Protein AF-A0A355W7T7-F1 (afdb_monomer_lite)

pLDDT: mean 94.18, std 7.48, range [60.72, 98.69]

Structure (mmCIF, N/CA/C/O backbone):
data_AF-A0A355W7T7-F1
#
_entry.id   AF-A0A355W7T7-F1
#
loop_
_atom_site.group_PDB
_atom_site.id
_atom_site.type_symbol
_atom_site.label_atom_id
_atom_site.label_alt_id
_atom_site.label_comp_id
_atom_site.label_asym_id
_atom_site.label_entity_id
_atom_site.label_seq_id
_atom_site.pdbx_PDB_ins_code
_atom_site.Cartn_x
_atom_site.Cartn_y
_atom_site.Cartn_z
_atom_site.occupancy
_atom_site.B_iso_or_equiv
_atom_site.auth_seq_id
_atom_site.auth_comp_id
_atom_site.auth_asym_id
_atom_site.auth_atom_id
_atom_site.pdbx_PDB_model_num
ATOM 1 N N . MET A 1 1 ? -6.696 -13.061 -10.091 1.00 60.72 1 MET A N 1
ATOM 2 C CA . MET A 1 1 ? -6.819 -11.747 -10.765 1.00 60.72 1 MET A CA 1
ATOM 3 C C . MET A 1 1 ? -6.289 -11.872 -12.192 1.00 60.72 1 MET A C 1
ATOM 5 O O . MET A 1 1 ? -5.457 -12.741 -12.406 1.00 60.72 1 MET A O 1
ATOM 9 N N . LYS A 1 2 ? -6.782 -11.096 -13.172 1.00 75.25 2 LYS A N 1
ATOM 10 C CA . LYS A 1 2 ? -6.290 -11.170 -14.571 1.00 75.25 2 LYS A CA 1
ATOM 11 C C . LYS A 1 2 ? -5.156 -10.179 -14.885 1.00 75.25 2 LYS A C 1
ATOM 13 O O . LYS A 1 2 ? -4.395 -10.438 -15.808 1.00 75.25 2 LYS A O 1
ATOM 18 N N . ALA A 1 3 ? -5.052 -9.073 -14.143 1.00 84.19 3 ALA A N 1
ATOM 19 C CA . ALA A 1 3 ? -4.052 -8.021 -14.346 1.00 84.19 3 ALA A CA 1
ATOM 20 C C . ALA A 1 3 ? -3.550 -7.482 -12.993 1.00 84.19 3 ALA A C 1
ATOM 22 O O . ALA A 1 3 ? -4.076 -6.493 -12.482 1.00 84.19 3 ALA A O 1
ATOM 23 N N . GLY A 1 4 ? -2.548 -8.170 -12.439 1.00 89.19 4 GLY A N 1
ATOM 24 C CA . GLY A 1 4 ? -1.879 -7.851 -11.175 1.00 89.19 4 GLY A CA 1
ATOM 25 C C . GLY A 1 4 ? -1.828 -9.024 -10.204 1.00 89.19 4 GLY A C 1
ATOM 26 O O . GLY A 1 4 ? -2.311 -10.120 -10.511 1.00 89.19 4 GLY A O 1
ATOM 27 N N . ASP A 1 5 ? -1.183 -8.793 -9.066 1.00 95.00 5 ASP A N 1
ATOM 28 C CA . ASP A 1 5 ? -0.896 -9.823 -8.072 1.00 95.00 5 ASP A CA 1
ATOM 29 C C . ASP A 1 5 ? -2.015 -9.937 -7.021 1.00 95.00 5 ASP A C 1
ATOM 31 O O . ASP A 1 5 ? -2.799 -9.013 -6.801 1.00 95.00 5 ASP A O 1
ATOM 35 N N . VAL A 1 6 ? -2.075 -11.088 -6.350 1.00 97.50 6 VAL A N 1
ATOM 36 C CA . VAL A 1 6 ? -2.807 -11.249 -5.087 1.00 97.50 6 VAL A CA 1
ATOM 37 C C . VAL A 1 6 ? -1.777 -11.632 -4.036 1.00 97.50 6 VAL A C 1
ATOM 39 O O . VAL A 1 6 ? -1.216 -12.726 -4.087 1.00 97.50 6 VAL A O 1
ATOM 42 N N . LEU A 1 7 ? -1.489 -10.704 -3.132 1.00 98.00 7 LEU A N 1
ATOM 43 C CA . LEU A 1 7 ? -0.446 -10.813 -2.125 1.00 98.00 7 LEU A CA 1
ATOM 44 C C . LEU A 1 7 ? -1.077 -10.992 -0.748 1.00 98.00 7 LEU A C 1
ATOM 46 O O . LEU A 1 7 ? -2.052 -10.328 -0.405 1.00 98.00 7 LEU A O 1
ATOM 50 N N . TYR A 1 8 ? -0.486 -11.877 0.042 1.00 98.25 8 TYR A N 1
ATOM 51 C CA . TYR A 1 8 ? -0.862 -12.135 1.428 1.00 98.25 8 TYR A CA 1
ATOM 52 C C . TYR A 1 8 ? 0.317 -11.828 2.340 1.00 98.25 8 TYR A C 1
ATOM 54 O O . TYR A 1 8 ? 1.462 -11.783 1.878 1.00 98.25 8 TYR A O 1
ATOM 62 N N . ASN A 1 9 ? 0.040 -11.700 3.637 1.00 97.75 9 ASN A N 1
ATOM 63 C CA . ASN A 1 9 ? 1.045 -11.429 4.660 1.00 97.75 9 ASN A CA 1
ATOM 64 C C . ASN A 1 9 ? 1.836 -10.161 4.325 1.00 97.75 9 ASN A C 1
ATOM 66 O O . ASN A 1 9 ? 3.070 -10.182 4.313 1.00 97.75 9 ASN A O 1
ATOM 70 N N . ILE A 1 10 ? 1.135 -9.085 3.961 1.00 98.56 10 ILE A N 1
ATOM 71 C CA . ILE A 1 10 ? 1.767 -7.771 3.892 1.00 98.56 10 ILE A CA 1
ATOM 72 C C . ILE A 1 10 ? 2.006 -7.307 5.322 1.00 98.56 10 ILE A C 1
ATOM 74 O O . ILE A 1 10 ? 1.060 -7.196 6.094 1.00 98.56 10 ILE A O 1
ATOM 78 N N . THR A 1 11 ? 3.270 -7.097 5.665 1.00 98.19 11 THR A N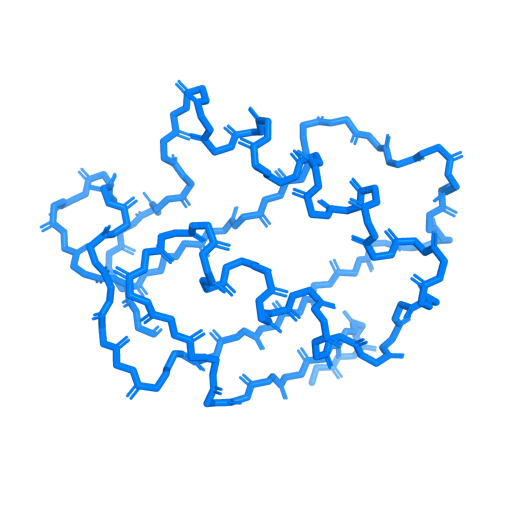 1
ATOM 79 C CA . THR A 1 11 ? 3.716 -6.852 7.037 1.00 98.19 11 THR A CA 1
ATOM 80 C C . THR A 1 11 ? 4.061 -5.386 7.229 1.00 98.19 11 THR A C 1
ATOM 82 O O . THR A 1 11 ? 4.706 -4.783 6.370 1.00 98.19 11 THR A O 1
ATOM 85 N N . GLY A 1 12 ? 3.712 -4.830 8.382 1.00 97.56 12 GLY A N 1
ATOM 86 C CA . GLY A 1 12 ? 4.101 -3.479 8.767 1.00 97.56 12 GLY A CA 1
ATOM 87 C C . GLY A 1 12 ? 3.339 -2.993 9.993 1.00 97.56 12 GLY A C 1
ATOM 88 O O . GLY A 1 12 ? 2.352 -3.596 10.412 1.00 97.56 12 GLY A O 1
ATOM 89 N N . ASP A 1 13 ? 3.815 -1.891 10.562 1.00 97.25 13 ASP A N 1
ATOM 90 C CA . ASP A 1 13 ? 3.230 -1.246 11.748 1.00 97.25 13 ASP A CA 1
ATOM 91 C C . ASP A 1 13 ? 2.653 0.139 11.430 1.00 97.25 13 ASP A C 1
ATOM 93 O O . ASP A 1 13 ? 2.099 0.808 12.298 1.00 97.25 13 ASP A O 1
ATOM 97 N N . SER A 1 14 ? 2.805 0.587 10.186 1.00 98.19 14 SER A N 1
ATOM 98 C CA . SER A 1 14 ? 2.397 1.905 9.716 1.00 98.19 14 SER A CA 1
ATOM 99 C C . SER A 1 14 ? 2.011 1.851 8.241 1.00 98.19 14 SER A C 1
ATOM 101 O O . SER A 1 14 ? 2.382 0.915 7.525 1.00 98.19 14 SER A O 1
ATOM 103 N N . THR A 1 15 ? 1.313 2.879 7.764 1.00 98.25 15 THR A N 1
ATOM 104 C CA . THR A 1 15 ? 0.963 3.010 6.346 1.00 98.25 15 THR A CA 1
ATOM 105 C C . THR A 1 15 ? 2.203 2.976 5.450 1.00 98.25 15 THR A C 1
ATOM 107 O O . THR A 1 15 ? 2.214 2.269 4.447 1.00 98.25 15 THR A O 1
ATOM 110 N N . GLU A 1 16 ? 3.283 3.651 5.844 1.00 98.56 16 GLU A N 1
ATOM 111 C CA . GLU A 1 16 ? 4.567 3.663 5.136 1.00 98.56 16 GLU A CA 1
ATOM 112 C C . GLU A 1 16 ? 5.137 2.250 4.982 1.00 98.56 16 GLU A C 1
ATOM 114 O O . GLU A 1 16 ? 5.490 1.825 3.883 1.00 98.56 16 GLU A O 1
ATOM 119 N N . THR A 1 17 ? 5.222 1.507 6.089 1.00 98.62 17 THR A N 1
ATOM 120 C CA . THR A 1 17 ? 5.854 0.180 6.108 1.00 98.62 17 THR A CA 1
ATOM 121 C C . THR A 1 17 ? 5.020 -0.855 5.358 1.00 98.62 17 THR A C 1
ATOM 123 O O . THR A 1 17 ? 5.578 -1.625 4.578 1.00 98.62 17 THR A O 1
ATOM 126 N N . VAL A 1 18 ? 3.692 -0.805 5.491 1.00 98.50 18 VAL A N 1
ATOM 127 C CA . VAL A 1 18 ? 2.765 -1.665 4.740 1.00 98.50 18 VAL A CA 1
ATOM 128 C C . VAL A 1 18 ? 2.809 -1.372 3.240 1.00 98.50 18 VAL A C 1
ATOM 130 O O . VAL A 1 18 ? 2.890 -2.301 2.435 1.00 98.50 18 VAL A O 1
ATOM 133 N N . LEU A 1 19 ? 2.797 -0.097 2.831 1.00 98.50 19 LEU A N 1
ATOM 134 C CA . LEU A 1 19 ? 2.896 0.263 1.413 1.00 98.50 19 LEU A CA 1
ATOM 135 C C . LEU A 1 19 ? 4.257 -0.118 0.828 1.00 98.50 19 LEU A C 1
ATOM 137 O O . LEU A 1 19 ? 4.324 -0.581 -0.313 1.00 98.50 19 LEU A O 1
ATOM 141 N N . LYS A 1 20 ? 5.335 0.034 1.604 1.00 98.69 20 LYS A N 1
ATOM 142 C CA . LYS A 1 20 ? 6.679 -0.366 1.186 1.00 98.69 20 LYS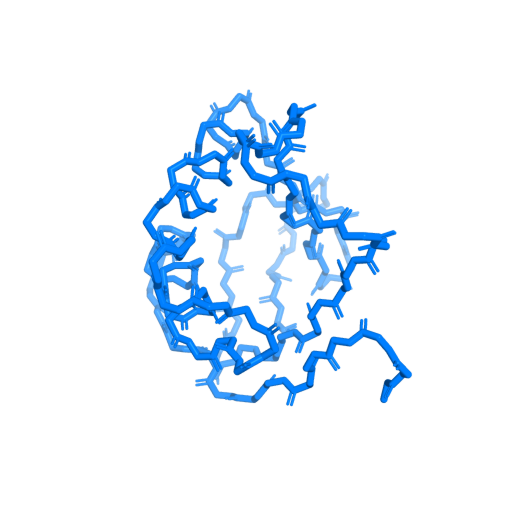 A CA 1
ATOM 143 C C . LYS A 1 20 ? 6.764 -1.872 0.947 1.00 98.69 20 LYS A C 1
ATOM 145 O O . LYS A 1 20 ? 7.193 -2.288 -0.129 1.00 98.69 20 LYS A O 1
ATOM 150 N N . ASP A 1 21 ? 6.307 -2.670 1.908 1.00 98.69 21 ASP A N 1
ATOM 151 C CA . ASP A 1 21 ? 6.307 -4.131 1.812 1.00 98.69 21 ASP A CA 1
ATOM 152 C C . ASP A 1 21 ? 5.408 -4.637 0.670 1.00 98.69 21 ASP A C 1
ATOM 154 O O . ASP A 1 21 ? 5.823 -5.489 -0.120 1.00 98.69 21 ASP A O 1
ATOM 158 N N . ALA A 1 22 ? 4.219 -4.047 0.499 1.00 98.31 22 ALA A N 1
ATOM 159 C CA . ALA A 1 22 ? 3.340 -4.343 -0.629 1.00 98.31 22 ALA A CA 1
ATOM 160 C C . ALA A 1 22 ? 4.044 -4.106 -1.973 1.00 98.31 22 ALA A C 1
ATOM 162 O O . ALA A 1 22 ? 4.086 -5.008 -2.810 1.00 98.31 22 ALA A O 1
ATOM 163 N N . VAL A 1 23 ? 4.638 -2.924 -2.176 1.00 97.94 23 VAL A N 1
ATOM 164 C CA . VAL A 1 23 ? 5.354 -2.577 -3.415 1.00 97.94 23 VAL A CA 1
ATOM 165 C C . VAL A 1 23 ? 6.540 -3.511 -3.664 1.00 97.94 23 VAL A C 1
ATOM 167 O O . VAL A 1 23 ? 6.753 -3.957 -4.797 1.00 97.94 23 VAL A O 1
ATOM 170 N N . ASP A 1 24 ? 7.292 -3.851 -2.618 1.00 98.06 24 ASP A N 1
ATOM 171 C CA . ASP A 1 24 ? 8.444 -4.744 -2.719 1.00 98.06 24 ASP A CA 1
ATOM 172 C C . ASP A 1 24 ? 8.042 -6.173 -3.112 1.00 98.06 24 ASP A C 1
ATOM 174 O O . ASP A 1 24 ? 8.778 -6.822 -3.863 1.00 98.06 24 ASP A O 1
ATOM 178 N N . LYS A 1 25 ? 6.846 -6.629 -2.728 1.00 97.94 25 LYS A N 1
ATOM 179 C CA . LYS A 1 25 ? 6.308 -7.957 -3.068 1.00 97.94 25 LYS A CA 1
ATOM 180 C C . LYS A 1 25 ? 5.606 -8.047 -4.430 1.00 97.94 25 LYS A C 1
ATOM 182 O O . LYS A 1 25 ? 5.420 -9.159 -4.919 1.00 97.94 25 LYS A O 1
ATOM 187 N N . ILE A 1 26 ? 5.264 -6.932 -5.088 1.00 95.88 26 ILE A N 1
ATOM 188 C CA . ILE A 1 26 ? 4.667 -6.958 -6.441 1.00 95.88 26 ILE A CA 1
ATOM 189 C C . ILE A 1 26 ? 5.628 -7.650 -7.420 1.00 95.88 26 ILE A C 1
ATOM 191 O O . ILE A 1 26 ? 6.781 -7.238 -7.567 1.00 95.88 26 ILE A O 1
ATOM 195 N N . THR A 1 27 ? 5.163 -8.684 -8.119 1.00 94.31 27 THR A N 1
ATOM 196 C CA . THR A 1 27 ? 5.978 -9.459 -9.074 1.00 94.31 27 THR A CA 1
ATOM 197 C C . THR A 1 27 ? 5.725 -9.039 -10.516 1.00 94.31 27 THR A C 1
ATOM 199 O O . THR A 1 27 ? 6.614 -9.099 -11.363 1.00 94.31 27 THR A O 1
ATOM 202 N N . THR A 1 28 ? 4.521 -8.537 -10.780 1.00 91.88 28 THR A N 1
ATOM 203 C CA . THR A 1 28 ? 4.072 -8.065 -12.095 1.00 91.88 28 THR A CA 1
ATOM 204 C C . THR A 1 28 ? 4.709 -6.742 -12.531 1.00 91.88 28 THR A C 1
ATOM 206 O O . THR A 1 28 ? 4.582 -6.349 -13.692 1.00 91.88 28 THR A O 1
ATOM 209 N N . LEU A 1 29 ? 5.423 -6.063 -11.626 1.00 90.38 29 LEU A N 1
ATOM 210 C CA . LEU A 1 29 ? 6.092 -4.791 -11.872 1.00 90.38 29 LEU A CA 1
ATOM 211 C C . LEU A 1 29 ? 7.622 -4.963 -11.884 1.00 90.38 29 LEU A C 1
ATOM 213 O O . LEU A 1 29 ? 8.175 -5.552 -10.952 1.00 90.38 29 LEU A O 1
ATOM 217 N N . PRO A 1 30 ? 8.341 -4.396 -12.874 1.00 91.12 30 PRO A N 1
ATOM 218 C CA . PRO A 1 30 ? 9.800 -4.387 -12.870 1.00 91.12 30 PRO A CA 1
ATOM 219 C C . PRO A 1 30 ? 10.369 -3.748 -11.599 1.00 91.12 30 PRO A C 1
ATOM 221 O O . PRO A 1 30 ? 9.939 -2.666 -11.201 1.00 91.12 30 PRO A O 1
ATOM 224 N N . THR A 1 31 ? 11.412 -4.348 -11.017 1.00 93.44 31 THR A N 1
ATOM 225 C CA . THR A 1 31 ? 12.072 -3.836 -9.798 1.00 93.44 31 THR A CA 1
ATOM 226 C C . THR A 1 31 ? 12.490 -2.370 -9.920 1.00 93.44 31 THR A C 1
ATOM 228 O O . THR A 1 31 ? 12.341 -1.607 -8.974 1.00 93.44 31 THR A O 1
ATOM 231 N N . ALA A 1 32 ? 12.932 -1.943 -11.107 1.00 92.81 32 ALA A N 1
ATOM 232 C CA . ALA A 1 32 ? 13.336 -0.562 -11.373 1.00 92.81 32 ALA A CA 1
ATOM 233 C C . ALA A 1 32 ? 12.196 0.472 -11.255 1.00 92.81 32 ALA A C 1
ATOM 235 O O . ALA A 1 32 ? 12.474 1.663 -11.191 1.00 92.81 32 ALA A O 1
ATOM 236 N N . MET A 1 33 ? 10.930 0.042 -11.262 1.00 92.88 33 MET A N 1
ATOM 237 C CA . MET A 1 33 ? 9.762 0.920 -11.112 1.00 92.88 33 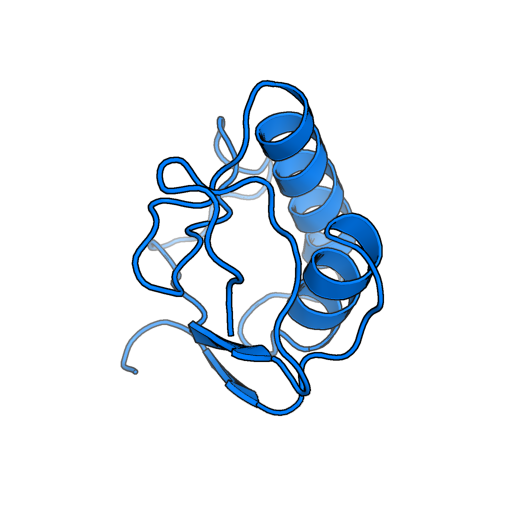MET A CA 1
ATOM 238 C C . MET A 1 33 ? 9.256 0.990 -9.665 1.00 92.88 33 MET A C 1
ATOM 240 O O . MET A 1 33 ? 8.517 1.906 -9.323 1.00 92.88 33 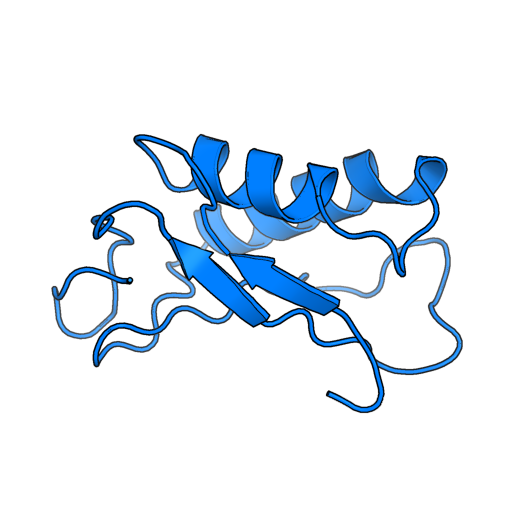MET A O 1
ATOM 244 N N . LYS A 1 34 ? 9.651 0.050 -8.799 1.00 94.75 34 LYS A N 1
ATOM 245 C CA . LYS A 1 34 ? 9.166 -0.027 -7.413 1.00 94.75 34 LYS A CA 1
ATOM 246 C C . LYS A 1 34 ? 9.473 1.226 -6.577 1.00 94.75 34 LYS A C 1
ATOM 248 O O . LYS A 1 34 ? 8.552 1.686 -5.907 1.00 94.75 34 LYS A O 1
ATOM 253 N N . PRO A 1 35 ? 10.683 1.826 -6.627 1.00 95.50 35 PRO A N 1
ATOM 254 C CA . PRO A 1 35 ? 10.966 3.043 -5.863 1.00 95.50 35 PRO A CA 1
ATOM 255 C C . PRO A 1 35 ? 10.040 4.207 -6.237 1.00 95.50 35 PRO A C 1
ATOM 257 O O . PRO A 1 35 ? 9.407 4.784 -5.362 1.00 95.50 35 PRO A O 1
ATOM 260 N N . GLU A 1 36 ? 9.877 4.473 -7.538 1.00 94.88 36 GLU A N 1
ATOM 261 C CA . GLU A 1 36 ? 8.991 5.537 -8.028 1.00 94.88 36 GLU A CA 1
ATOM 262 C C . GLU A 1 36 ? 7.524 5.274 -7.648 1.00 94.88 36 GLU A C 1
ATOM 264 O O . GLU A 1 36 ? 6.804 6.198 -7.274 1.00 94.88 36 GLU A O 1
ATOM 269 N N . LEU A 1 37 ? 7.065 4.017 -7.732 1.00 95.38 37 LEU A N 1
ATOM 270 C CA . LEU A 1 37 ? 5.705 3.662 -7.326 1.00 95.38 37 LEU A CA 1
ATOM 271 C C . LEU A 1 37 ? 5.486 3.964 -5.841 1.00 95.38 37 LEU A C 1
ATOM 273 O O . LEU A 1 37 ? 4.498 4.607 -5.499 1.00 95.38 37 LEU A O 1
ATOM 277 N N . TYR A 1 38 ? 6.401 3.521 -4.978 1.00 97.56 38 TYR A N 1
ATOM 278 C CA . TYR A 1 38 ? 6.314 3.763 -3.540 1.00 97.56 38 TYR A CA 1
ATOM 279 C C . TYR A 1 38 ? 6.291 5.261 -3.218 1.00 97.56 38 TYR A C 1
ATOM 281 O O . TYR A 1 38 ? 5.391 5.713 -2.515 1.00 97.56 38 TYR A O 1
ATOM 289 N N . GLU A 1 39 ? 7.214 6.041 -3.789 1.00 96.50 39 GLU A N 1
ATOM 290 C CA . GLU A 1 39 ? 7.259 7.495 -3.595 1.00 96.50 39 GLU A CA 1
ATOM 291 C C . GLU A 1 39 ? 5.930 8.155 -3.983 1.00 96.50 39 GLU A C 1
ATOM 293 O O . GLU A 1 39 ? 5.350 8.892 -3.189 1.00 96.50 39 GLU A O 1
ATOM 298 N N . LYS A 1 40 ? 5.376 7.820 -5.154 1.00 96.19 40 LYS A N 1
ATOM 299 C CA . LYS A 1 40 ? 4.101 8.389 -5.619 1.00 96.19 40 LYS A CA 1
ATOM 300 C C . LYS A 1 40 ? 2.888 7.956 -4.797 1.00 96.19 40 LYS A C 1
ATOM 302 O O . LYS A 1 40 ? 1.925 8.719 -4.691 1.00 96.19 40 LYS A O 1
ATOM 307 N N . LEU A 1 41 ? 2.896 6.737 -4.255 1.00 97.38 41 LEU A N 1
ATOM 308 C CA . LEU A 1 41 ? 1.860 6.280 -3.327 1.00 97.38 41 LEU A CA 1
ATOM 309 C C . LEU A 1 41 ? 1.916 7.090 -2.031 1.00 97.38 41 LEU A C 1
ATOM 311 O O . LEU A 1 41 ? 0.888 7.605 -1.601 1.00 97.38 41 LEU A O 1
ATOM 315 N N . MET A 1 42 ? 3.112 7.272 -1.466 1.00 97.94 42 MET A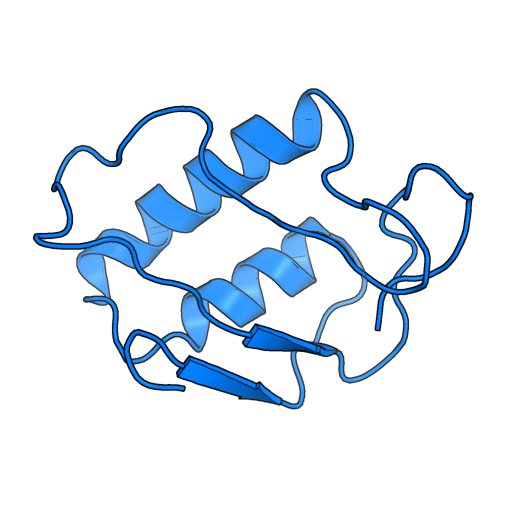 N 1
ATOM 316 C CA . MET A 1 42 ? 3.308 8.058 -0.246 1.00 97.94 42 MET A CA 1
ATOM 317 C C . MET A 1 42 ? 2.931 9.528 -0.436 1.00 97.94 42 MET A C 1
ATOM 319 O O . MET A 1 42 ? 2.220 10.094 0.390 1.00 97.94 42 MET A O 1
ATOM 323 N N . GLU A 1 43 ? 3.333 10.137 -1.555 1.00 97.00 43 GLU A N 1
ATOM 324 C CA . GLU A 1 43 ? 2.909 11.492 -1.925 1.00 97.00 43 GLU A CA 1
ATOM 325 C C . GLU A 1 43 ? 1.382 11.622 -1.950 1.00 97.00 43 GLU A C 1
ATOM 327 O O . GLU A 1 43 ? 0.839 12.618 -1.468 1.00 97.00 43 GLU A O 1
ATOM 332 N N . ARG A 1 44 ? 0.671 10.627 -2.503 1.00 97.38 44 ARG A N 1
ATOM 333 C CA . ARG A 1 44 ? -0.796 10.633 -2.518 1.00 97.38 44 ARG A CA 1
ATOM 334 C C . ARG A 1 44 ? -1.364 10.489 -1.112 1.00 97.38 44 ARG A C 1
ATOM 336 O O . ARG A 1 44 ? -2.308 11.211 -0.787 1.00 97.38 44 ARG A O 1
ATOM 343 N N . GLU A 1 45 ? -0.847 9.554 -0.333 1.00 98.12 45 GLU A N 1
ATOM 344 C CA . GLU A 1 45 ? -1.369 9.217 0.989 1.00 98.12 45 GLU A CA 1
ATOM 345 C C . GLU A 1 45 ? -1.233 10.388 1.972 1.00 98.12 45 GLU A C 1
ATOM 347 O O . GLU A 1 45 ? -2.176 10.704 2.691 1.00 98.12 45 GLU A O 1
ATOM 352 N N . HIS A 1 46 ? -0.117 11.125 1.920 1.00 96.56 46 HIS A N 1
ATOM 353 C CA . HIS A 1 46 ? 0.121 12.292 2.777 1.00 96.56 46 HIS A CA 1
ATOM 354 C C . HIS A 1 46 ? -0.842 13.467 2.545 1.00 96.56 46 HIS A C 1
ATOM 356 O O . HIS A 1 46 ? -0.971 14.328 3.412 1.00 96.56 46 HIS A O 1
ATOM 362 N N . ILE A 1 47 ? -1.514 13.543 1.390 1.00 96.81 47 ILE A N 1
ATOM 363 C CA . ILE A 1 47 ? -2.515 14.593 1.136 1.00 96.81 47 ILE A CA 1
ATOM 364 C C . ILE A 1 47 ? -3.786 14.320 1.946 1.00 96.81 47 ILE A C 1
ATOM 366 O O . ILE A 1 47 ? -4.380 15.238 2.506 1.00 96.81 47 ILE A O 1
ATOM 370 N N . ALA A 1 48 ? -4.228 13.065 1.934 1.00 96.94 48 ALA A N 1
ATOM 371 C CA . ALA A 1 48 ? -5.400 12.561 2.635 1.00 96.94 48 ALA A CA 1
ATOM 372 C C . ALA A 1 48 ? -5.425 11.037 2.500 1.00 96.94 48 ALA A C 1
ATOM 374 O O . ALA A 1 48 ? -5.091 10.530 1.420 1.00 96.94 48 ALA A O 1
ATOM 375 N N . SER A 1 49 ? -5.914 10.349 3.537 1.00 98.00 49 SER A N 1
ATOM 376 C CA . SER A 1 49 ? -5.983 8.887 3.553 1.00 98.00 49 SER A CA 1
ATOM 377 C C . SER A 1 49 ? -6.653 8.323 2.299 1.00 98.00 49 SER A C 1
ATOM 379 O O . SER A 1 49 ? -7.638 8.874 1.789 1.00 98.00 49 SER A O 1
ATOM 381 N N . THR A 1 50 ? -6.125 7.209 1.796 1.00 98.50 50 THR A N 1
ATOM 382 C CA . THR A 1 50 ? -6.798 6.402 0.766 1.00 98.50 50 THR A CA 1
ATOM 383 C C . THR A 1 50 ? -7.622 5.248 1.348 1.00 98.50 50 THR A C 1
ATOM 385 O O . THR A 1 50 ? -8.149 4.421 0.598 1.00 98.50 50 THR A O 1
ATOM 388 N N . GLY A 1 51 ? -7.792 5.211 2.673 1.00 98.50 51 GLY A N 1
ATOM 389 C CA . GLY A 1 51 ? -8.727 4.343 3.380 1.00 98.50 51 GLY A CA 1
ATOM 390 C C . GLY A 1 51 ? -10.178 4.724 3.082 1.00 98.50 51 GLY A C 1
ATOM 391 O O . GLY A 1 51 ? -10.693 5.728 3.571 1.00 98.50 51 GLY A O 1
ATOM 392 N N . VAL A 1 52 ? -10.864 3.897 2.293 1.00 98.50 52 VAL A N 1
ATOM 393 C CA . VAL A 1 52 ? -12.258 4.128 1.867 1.00 98.50 52 VAL A CA 1
ATOM 394 C C . VAL A 1 52 ? -13.290 3.569 2.853 1.00 98.50 52 VAL A C 1
ATOM 396 O O . VAL A 1 52 ? -14.495 3.714 2.647 1.00 98.50 52 VAL A O 1
ATOM 399 N N . GLY A 1 53 ? -12.810 2.941 3.925 1.00 97.88 53 GLY A N 1
ATOM 400 C CA . GLY A 1 53 ? -13.601 2.365 5.002 1.00 97.88 53 GLY A CA 1
ATOM 401 C C . GLY A 1 53 ? -13.976 0.906 4.772 1.00 97.88 53 GLY A C 1
ATOM 402 O O . GLY A 1 53 ? -13.588 0.282 3.782 1.00 97.88 53 GLY A O 1
ATOM 403 N N . LYS A 1 54 ? -14.725 0.334 5.721 1.00 98.00 54 LYS A N 1
ATOM 404 C CA . LYS A 1 54 ? -15.150 -1.080 5.719 1.00 98.00 54 LYS A CA 1
ATOM 405 C C . LYS A 1 54 ? -13.990 -2.076 5.578 1.00 98.00 54 LYS A C 1
ATOM 407 O O . LYS A 1 54 ? -14.163 -3.125 4.961 1.00 98.00 54 LYS A O 1
ATOM 412 N N . GLY A 1 55 ? -12.828 -1.759 6.147 1.00 98.12 55 GLY A N 1
ATOM 413 C CA . GLY A 1 55 ? -11.658 -2.633 6.066 1.00 98.12 55 GLY A CA 1
ATOM 414 C C . GLY A 1 55 ? -10.783 -2.442 4.834 1.00 98.12 55 GLY A C 1
ATOM 415 O O . GLY A 1 55 ? -9.852 -3.214 4.658 1.00 98.12 55 GLY A O 1
ATOM 416 N N . VAL A 1 56 ? -11.058 -1.453 3.975 1.00 98.56 56 VAL A N 1
ATOM 417 C CA . VAL A 1 56 ? -10.401 -1.331 2.666 1.00 98.56 56 VAL A CA 1
ATOM 418 C C . VAL A 1 56 ? -9.708 0.022 2.504 1.00 98.56 56 VAL A C 1
ATOM 420 O O . VAL A 1 56 ? -10.280 1.076 2.789 1.00 98.56 56 VAL A O 1
ATOM 423 N N . ALA A 1 57 ? -8.495 -0.012 1.953 1.00 98.56 57 ALA A N 1
ATOM 424 C CA . ALA A 1 57 ? -7.814 1.136 1.362 1.00 98.56 57 ALA A CA 1
ATOM 425 C C . ALA A 1 57 ? -7.562 0.896 -0.129 1.00 98.56 57 ALA A C 1
ATOM 427 O O . ALA A 1 57 ? -7.437 -0.246 -0.573 1.00 98.56 57 ALA A O 1
ATOM 428 N N . ILE A 1 58 ? -7.470 1.976 -0.908 1.00 98.25 58 ILE A N 1
ATOM 429 C CA . ILE A 1 58 ? -7.127 1.916 -2.336 1.00 98.25 58 ILE A CA 1
ATOM 430 C C . ILE A 1 58 ? -5.939 2.850 -2.604 1.00 98.25 58 ILE A C 1
ATOM 432 O O . ILE A 1 58 ? -6.130 3.927 -3.177 1.00 98.25 58 ILE A O 1
ATOM 436 N N . PRO A 1 59 ? -4.711 2.475 -2.207 1.00 97.81 59 PRO A N 1
ATOM 437 C CA . PRO A 1 59 ? -3.525 3.279 -2.479 1.00 97.81 59 PRO A CA 1
ATOM 438 C C . PRO A 1 59 ? -3.281 3.376 -3.990 1.00 97.81 59 PRO A C 1
ATOM 440 O O . PRO A 1 59 ? -3.230 2.364 -4.690 1.00 97.81 59 PRO A O 1
ATOM 443 N N . HIS A 1 60 ? -3.145 4.595 -4.516 1.00 96.44 60 HIS A N 1
ATOM 444 C CA . HIS A 1 60 ? -2.917 4.841 -5.943 1.00 96.44 60 HIS A CA 1
ATOM 445 C C . HIS A 1 60 ? -2.090 6.115 -6.170 1.00 96.44 60 HIS A C 1
ATOM 447 O O . HIS A 1 60 ? -2.267 7.091 -5.450 1.00 96.44 60 HIS A O 1
ATOM 453 N N . PRO A 1 61 ? -1.216 6.174 -7.188 1.00 93.62 61 PRO A N 1
ATOM 454 C CA . PRO A 1 61 ? -0.588 7.428 -7.592 1.00 93.62 61 PRO A CA 1
ATOM 455 C C . PRO A 1 61 ? -1.625 8.446 -8.085 1.00 93.62 61 PRO A C 1
ATOM 457 O O . PRO A 1 61 ? -2.565 8.090 -8.796 1.00 93.62 61 PRO A O 1
ATOM 460 N N . ARG A 1 62 ? -1.427 9.735 -7.784 1.00 89.38 62 ARG A N 1
ATOM 461 C CA . ARG A 1 62 ? -2.258 10.821 -8.346 1.00 89.38 62 ARG A CA 1
ATOM 462 C C . ARG A 1 62 ? -2.014 11.037 -9.843 1.00 89.38 62 ARG A C 1
ATOM 464 O O . ARG A 1 62 ? -2.937 11.377 -10.578 1.00 89.38 62 ARG A O 1
ATOM 471 N N . SER A 1 63 ? -0.767 10.864 -10.268 1.00 84.88 63 SER A N 1
ATOM 472 C CA . SER A 1 63 ? -0.322 11.058 -11.648 1.00 84.88 63 SER A CA 1
ATOM 473 C C . SER A 1 63 ? 0.314 9.773 -12.174 1.00 84.88 63 SER A C 1
ATOM 475 O O . SER A 1 63 ? 0.930 9.048 -11.386 1.00 84.88 63 SER A O 1
ATOM 477 N N . PRO A 1 64 ? 0.223 9.496 -13.487 1.00 79.56 64 PRO A N 1
ATOM 478 C CA . PRO A 1 64 ? 0.907 8.359 -14.093 1.00 79.56 64 PRO A CA 1
ATOM 479 C C . PRO A 1 64 ? 2.411 8.355 -13.782 1.00 79.56 64 PRO A C 1
ATOM 481 O O . PRO A 1 64 ? 3.040 9.411 -13.677 1.00 79.56 64 PRO A O 1
ATOM 484 N N . MET A 1 65 ? 2.984 7.159 -13.653 1.00 81.81 65 MET A N 1
ATOM 485 C CA . MET A 1 65 ? 4.433 6.977 -13.541 1.00 81.81 65 MET A CA 1
ATOM 486 C C . MET A 1 65 ? 5.139 7.378 -14.843 1.00 81.81 65 MET A C 1
ATOM 488 O O . MET A 1 65 ? 4.565 7.251 -15.927 1.00 81.81 65 MET A O 1
ATOM 492 N N . LEU A 1 66 ? 6.398 7.814 -14.741 1.00 69.25 66 LEU A N 1
ATOM 493 C CA . LEU A 1 66 ? 7.236 8.254 -15.864 1.00 69.25 66 LEU A CA 1
ATOM 494 C C . LEU A 1 66 ? 7.335 7.183 -16.955 1.00 69.25 66 LEU A C 1
ATOM 496 O O . LEU A 1 66 ? 7.290 7.487 -18.148 1.00 69.25 66 LEU A O 1
ATOM 500 N N . LYS A 1 67 ? 7.435 5.913 -16.546 1.00 75.50 67 LYS A N 1
ATOM 501 C CA . LYS A 1 67 ? 7.275 4.763 -17.439 1.00 75.50 67 LYS A CA 1
ATOM 502 C C . LYS A 1 67 ? 5.826 4.301 -17.385 1.00 75.50 67 LYS A C 1
ATOM 504 O O . LYS A 1 67 ? 5.420 3.610 -16.452 1.00 75.50 67 LYS A O 1
ATOM 509 N N . ALA A 1 68 ? 5.057 4.681 -18.401 1.00 66.25 68 ALA A N 1
ATOM 510 C CA . ALA A 1 68 ? 3.667 4.273 -18.512 1.00 66.25 68 ALA A CA 1
ATOM 511 C C . ALA A 1 68 ? 3.559 2.743 -18.611 1.00 66.25 68 ALA A C 1
ATOM 513 O O . ALA A 1 68 ? 4.184 2.105 -19.465 1.00 66.25 68 ALA A O 1
ATOM 514 N N . LEU A 1 69 ? 2.730 2.156 -17.748 1.00 80.12 69 LEU A N 1
ATOM 515 C CA . LEU A 1 69 ? 2.264 0.788 -17.935 1.00 80.12 69 LEU A CA 1
ATOM 516 C C . LEU A 1 69 ? 1.424 0.730 -19.216 1.00 80.12 69 LEU A C 1
ATOM 518 O O . LEU A 1 69 ? 0.651 1.643 -19.504 1.00 80.12 69 LEU A O 1
ATOM 522 N N . LYS A 1 70 ? 1.543 -0.361 -19.980 1.00 81.62 70 LYS A N 1
ATOM 523 C CA . LYS A 1 70 ? 0.740 -0.565 -21.201 1.00 81.62 70 LYS A CA 1
ATOM 524 C C . LYS A 1 70 ? -0.760 -0.697 -20.907 1.00 81.62 70 LYS A C 1
ATOM 526 O O . LYS A 1 70 ? -1.578 -0.475 -21.792 1.00 81.62 70 LYS A O 1
ATOM 531 N N . SER A 1 71 ? -1.107 -1.077 -19.682 1.00 85.06 71 SER A N 1
ATOM 532 C CA . SER A 1 71 ? -2.472 -1.250 -19.193 1.00 85.06 71 SER A CA 1
ATOM 533 C C . SER A 1 71 ? -2.530 -0.971 -17.687 1.00 85.06 71 SER A C 1
ATOM 535 O O . SER A 1 71 ? -1.507 -1.128 -17.014 1.00 85.06 71 SER A O 1
ATOM 537 N N . PRO A 1 72 ? -3.703 -0.612 -17.133 1.00 87.31 72 PRO A N 1
ATOM 538 C CA . PRO A 1 72 ? -3.892 -0.532 -15.688 1.00 87.31 72 PRO A CA 1
ATOM 539 C C . PRO A 1 72 ? -3.532 -1.853 -14.997 1.00 87.31 72 PRO A C 1
ATOM 541 O O . PRO A 1 72 ? -3.761 -2.933 -15.546 1.00 87.31 72 PRO A O 1
ATOM 544 N N . LEU A 1 73 ? -2.991 -1.749 -13.787 1.00 90.56 73 LEU A N 1
ATOM 545 C CA . LEU A 1 73 ? -2.612 -2.870 -12.933 1.00 90.56 73 LEU A CA 1
ATOM 546 C C . LEU A 1 73 ? -3.266 -2.666 -11.568 1.00 90.56 73 LEU A C 1
ATOM 548 O O . LEU A 1 73 ? -3.236 -1.555 -11.041 1.00 90.56 73 LEU A O 1
ATOM 552 N N . ILE A 1 74 ? -3.842 -3.722 -11.002 1.00 93.81 74 ILE A N 1
ATOM 553 C CA . ILE A 1 74 ? -4.366 -3.702 -9.636 1.00 93.81 74 ILE A CA 1
ATOM 554 C C . ILE A 1 74 ? -3.720 -4.866 -8.906 1.00 93.81 74 ILE A C 1
ATOM 556 O O . ILE A 1 74 ? -3.875 -5.999 -9.337 1.00 93.81 74 ILE A O 1
ATOM 560 N N . THR A 1 75 ? -3.028 -4.599 -7.805 1.00 95.88 75 THR A N 1
ATOM 561 C CA . THR A 1 75 ? -2.549 -5.649 -6.903 1.00 95.88 75 THR A CA 1
ATOM 562 C C . THR A 1 75 ? -3.411 -5.643 -5.653 1.00 95.88 75 THR A C 1
ATOM 564 O O . THR A 1 75 ? -3.557 -4.607 -5.007 1.00 95.88 75 THR A O 1
ATOM 567 N N . THR A 1 76 ? -4.003 -6.788 -5.323 1.00 97.62 76 THR A N 1
ATOM 568 C CA . THR A 1 76 ? -4.758 -6.961 -4.078 1.00 97.62 76 THR A CA 1
ATOM 569 C C . THR A 1 76 ? -3.812 -7.434 -2.986 1.00 97.62 76 THR A C 1
ATOM 571 O O . THR A 1 76 ? -3.116 -8.428 -3.171 1.00 97.62 76 THR A O 1
ATOM 574 N N . CYS A 1 77 ? -3.811 -6.739 -1.856 1.00 98.31 77 CYS A N 1
ATOM 575 C CA . CYS A 1 77 ? -2.947 -7.013 -0.717 1.00 98.31 77 CYS A CA 1
ATOM 576 C C . CYS A 1 77 ? -3.799 -7.329 0.510 1.00 98.31 77 CYS A C 1
ATOM 578 O O . CYS A 1 77 ? -4.694 -6.553 0.826 1.00 98.31 77 CYS A O 1
ATOM 580 N N . PHE A 1 78 ? -3.493 -8.429 1.191 1.00 98.50 78 PHE A N 1
ATOM 581 C CA . PHE A 1 78 ? -4.050 -8.772 2.499 1.00 98.50 78 PHE A CA 1
ATOM 582 C C . PHE A 1 78 ? -2.974 -8.575 3.565 1.00 98.50 78 PHE A C 1
ATOM 584 O O . PHE A 1 78 ? -1.865 -9.117 3.433 1.00 98.50 78 PHE A O 1
ATOM 591 N N . LEU A 1 79 ? -3.290 -7.788 4.591 1.00 98.62 79 LEU A N 1
ATOM 592 C CA . LEU A 1 79 ? -2.361 -7.484 5.671 1.00 98.62 79 LEU A CA 1
ATOM 593 C C . LEU A 1 79 ? -2.213 -8.692 6.600 1.00 98.62 79 LEU A C 1
ATOM 595 O O . LEU A 1 79 ? -3.121 -9.513 6.739 1.00 98.62 79 LEU A O 1
ATOM 599 N N . ASP A 1 80 ? -1.050 -8.821 7.232 1.00 98.12 80 ASP A N 1
ATOM 600 C CA . ASP A 1 80 ? -0.831 -9.827 8.275 1.00 98.12 80 ASP A CA 1
ATOM 601 C C . ASP A 1 80 ? -1.627 -9.515 9.555 1.00 98.12 80 ASP A C 1
ATOM 603 O O . ASP A 1 80 ? -2.040 -10.426 10.276 1.00 98.12 80 ASP A O 1
ATOM 607 N N . LYS A 1 81 ? -1.882 -8.228 9.809 1.00 98.19 81 LYS A N 1
ATOM 608 C CA . LYS A 1 81 ? -2.724 -7.718 10.890 1.00 98.19 81 LYS A CA 1
ATOM 609 C C . LYS A 1 81 ? -3.451 -6.432 10.479 1.00 98.19 81 LYS A C 1
ATOM 611 O O . LYS A 1 81 ? -2.968 -5.711 9.606 1.00 98.19 81 LYS A O 1
ATOM 616 N N . PRO A 1 82 ? -4.578 -6.099 11.134 1.00 98.19 82 PRO A N 1
ATOM 617 C CA . PRO A 1 82 ? -5.271 -4.846 10.871 1.00 98.19 82 PRO A CA 1
ATOM 618 C C . PRO A 1 82 ? -4.390 -3.618 11.157 1.00 98.19 82 PRO A C 1
ATOM 620 O O . PRO A 1 82 ? -3.680 -3.585 12.163 1.00 98.19 82 PRO A O 1
ATOM 623 N N . LEU A 1 83 ? -4.485 -2.590 10.309 1.00 98.31 83 LEU A N 1
ATOM 624 C CA . LEU A 1 83 ? -3.721 -1.341 10.396 1.00 98.31 83 LEU A CA 1
ATOM 625 C C . LEU A 1 83 ? -4.644 -0.118 10.516 1.00 98.31 83 LEU A C 1
ATOM 627 O O . LEU A 1 83 ? -5.656 -0.013 9.818 1.00 98.31 83 LEU A O 1
ATOM 631 N N . GLU A 1 84 ? -4.281 0.824 11.387 1.00 97.75 84 GLU A N 1
ATOM 632 C CA . GLU A 1 84 ? -4.936 2.130 11.495 1.00 97.75 84 GLU A CA 1
ATOM 633 C C . GLU A 1 84 ? -4.520 3.013 10.308 1.00 97.75 84 GLU A C 1
ATOM 635 O O . GLU A 1 84 ? -3.523 3.727 10.341 1.00 97.75 84 GLU A O 1
ATOM 640 N N . PHE A 1 85 ? -5.276 2.918 9.213 1.00 97.88 85 PHE A N 1
ATOM 641 C CA . PHE A 1 85 ? -4.978 3.596 7.944 1.00 97.88 85 PHE A CA 1
ATOM 642 C C . PHE A 1 85 ? -5.582 5.013 7.858 1.00 97.88 85 PHE A C 1
ATOM 644 O O . PHE A 1 85 ? -5.565 5.638 6.799 1.00 97.88 85 PHE A O 1
ATOM 651 N N . ASN A 1 86 ? -6.174 5.516 8.949 1.00 97.56 86 ASN A N 1
ATOM 652 C CA . ASN A 1 86 ? -6.976 6.749 8.976 1.00 97.56 86 ASN A CA 1
ATOM 653 C C . ASN A 1 86 ? -8.131 6.738 7.954 1.00 97.56 86 ASN A C 1
ATOM 655 O O . ASN A 1 86 ? -8.362 7.719 7.247 1.00 97.56 86 ASN A O 1
ATOM 659 N N . ALA A 1 87 ? -8.815 5.597 7.824 1.00 98.25 87 ALA A N 1
ATOM 660 C CA . ALA A 1 87 ? -9.917 5.443 6.882 1.00 98.25 87 ALA A CA 1
ATOM 661 C C . ALA A 1 87 ? -11.100 6.365 7.221 1.00 98.25 87 ALA A C 1
ATOM 663 O O . ALA A 1 87 ? -11.322 6.706 8.376 1.00 98.25 87 ALA A O 1
ATOM 664 N N . VAL A 1 88 ? -11.908 6.708 6.213 1.00 98.00 88 VAL A N 1
ATOM 665 C CA . VAL A 1 88 ? -13.042 7.651 6.340 1.00 98.00 88 VAL A CA 1
ATOM 666 C C . VAL A 1 88 ? -14.106 7.260 7.380 1.00 98.00 88 VAL A C 1
ATOM 668 O O . VAL A 1 88 ? -14.907 8.101 7.778 1.00 98.00 88 VAL A O 1
ATOM 671 N N . ASP A 1 89 ? -14.163 5.988 7.782 1.00 98.19 89 ASP A N 1
ATOM 672 C CA . ASP A 1 89 ? -15.099 5.471 8.786 1.00 98.19 89 ASP A CA 1
ATOM 673 C C . ASP A 1 89 ? -14.435 5.119 10.127 1.00 98.19 89 ASP A C 1
ATOM 675 O O . ASP A 1 89 ? -15.053 4.423 10.935 1.00 98.19 89 ASP A O 1
ATOM 679 N N . ASP A 1 90 ? -13.193 5.569 10.343 1.00 97.31 90 ASP A N 1
ATOM 680 C CA . ASP A 1 90 ? -12.373 5.339 11.540 1.00 97.31 90 ASP A CA 1
ATOM 681 C C . ASP A 1 90 ? -12.151 3.851 11.875 1.00 97.31 90 ASP A C 1
ATOM 683 O O . ASP A 1 90 ? -11.888 3.475 13.020 1.00 97.31 90 ASP A O 1
ATOM 687 N N . LYS A 1 91 ? -12.263 2.964 10.876 1.00 98.06 91 LYS A N 1
ATOM 688 C CA . LYS A 1 91 ? -11.991 1.529 11.035 1.00 98.06 91 LYS A CA 1
ATOM 689 C C . LYS A 1 91 ? -10.621 1.145 10.498 1.00 98.06 91 LYS A C 1
ATOM 691 O O . LYS A 1 91 ? -10.104 1.726 9.545 1.00 98.06 91 LYS A O 1
ATOM 696 N N . TYR A 1 92 ? -10.077 0.084 11.086 1.00 98.38 92 TYR A N 1
ATOM 697 C CA . TYR A 1 92 ? -8.869 -0.574 10.604 1.00 98.38 92 TYR A CA 1
ATOM 698 C C . TYR A 1 92 ? -9.053 -1.127 9.187 1.00 98.38 92 TYR A C 1
ATOM 700 O O . TYR A 1 92 ? -10.141 -1.584 8.832 1.00 98.38 92 TYR A O 1
ATOM 708 N N . VAL A 1 93 ? -7.964 -1.139 8.420 1.00 98.50 93 VAL A N 1
ATOM 709 C CA . VAL A 1 93 ? -7.819 -1.836 7.131 1.00 98.50 93 VAL A CA 1
ATOM 710 C C . VAL A 1 93 ? -7.159 -3.192 7.374 1.00 98.50 93 VAL A C 1
ATOM 712 O O . VAL A 1 93 ? -6.313 -3.283 8.261 1.00 98.50 93 VAL A O 1
ATOM 715 N N . PHE A 1 94 ? -7.540 -4.235 6.632 1.00 96.00 94 PHE A N 1
ATOM 716 C CA . PHE A 1 94 ? -7.013 -5.598 6.790 1.00 96.00 94 PHE A CA 1
ATOM 717 C C . PHE A 1 94 ? -6.858 -6.326 5.448 1.00 96.00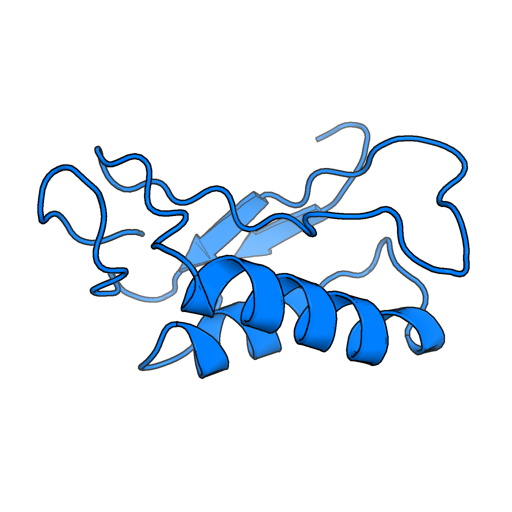 94 PHE A C 1
ATOM 719 O O . PHE A 1 94 ? -7.622 -6.018 4.508 1.00 96.00 94 PHE A O 1
#

Sequence (94 aa):
MKAGDVLYNITGDSTETVLKDAVDKITTLPTAMKPELYEKLMEREHIASTGVGKGVAIPHPRSPMLKALKSPLITTCFLDKPLEFNAVDDKYVF

Secondary structure (DSSP, 8-state):
--SS-EEEEE--SSHHHHHHHHHHH-SSS-GGGHHHHHHHHHHHHTTS--EEETTEE----SS--SS--SS----EEEESS-B----TTSPPB-

Radius of gyration: 12.7 Å; chains: 1; bounding box: 28×27×33 Å

Foldseek 3Di:
DVFWAEEEAQDDAAPLSSLLSQLVPTPNDDPVCSVVFSVQLVVVCVVDFQAQDPQDGDRDGPDADPDHDPDDHDYHYYHPDWYQRVHPVRDTHD